Protein AF-A0A6A4RT02-F1 (afdb_monomer_lite)

InterPro domains:
  IPR010736 Sperm-tail PG-rich repeat [PF07004] (6-36)
  IPR010736 Sperm-tail PG-rich repeat [PF07004] (47-74)
  IPR010736 Sperm-tail PG-rich repeat [PF07004] (84-111)
  IPR051291 Ciliary Microtubule Associated [PTHR21580] (6-108)

Organism: Scophthalmus maximus (NCBI:txid52904)

Secondary structure (DSSP, 8-state):
---PPPTT---PPP--SS--SSS--------PPPPSTT-TT--GGGSPPGGGSPPPPGGGTSPPPP-------SS----------TTS--GGG--SSSPPPPP--------TT------PPP-

pLDDT: mean 73.32, std 8.41, range [41.34, 88.06]

Sequence (123 aa):
MARSAGPASYSLPPILGSRSSFASTAPAYSLSGRSKTGSFHEDLRKTPGPAAYKLVDPSIYGKKTPQYSMTGRNFVPGETTQKPGPGSHYPEQVITTRAKAPSFTFGIRHSEYIAPLIVDAPE

Radius of gyration: 51.68 Å; chains: 1; bounding box: 90×44×126 Å

Foldseek 3Di:
DDDDDPPPDDDDDDQPDDDDPPDDHDDDDDDDDDDLPPDPPNPCVPDQPPVNDDDDDPVVVDPDDDDDDPPPPPDDPPCPDPDDDPPRDDPQPDCPPDPHDDDDDPPDDDPPPDDPPPDDDDD

Structure (mmCIF, N/CA/C/O backbone):
data_AF-A0A6A4RT02-F1
#
_entry.id   AF-A0A6A4RT02-F1
#
loop_
_atom_site.group_PDB
_atom_site.id
_atom_site.type_symbol
_atom_site.label_atom_id
_atom_site.label_alt_id
_atom_site.label_comp_id
_atom_site.label_asym_id
_atom_site.label_entity_id
_atom_site.label_seq_id
_atom_site.pdbx_PDB_ins_code
_atom_site.Cartn_x
_atom_site.Cartn_y
_atom_site.Cartn_z
_atom_site.occupancy
_atom_site.B_iso_or_equiv
_atom_site.auth_seq_id
_atom_site.auth_comp_id
_atom_site.auth_asym_id
_atom_site.auth_atom_id
_atom_site.pdbx_PDB_model_num
ATOM 1 N N . MET A 1 1 ? 55.066 -33.550 -35.694 1.00 41.34 1 MET A N 1
ATOM 2 C CA . MET A 1 1 ? 55.914 -33.621 -36.905 1.00 41.34 1 MET A CA 1
ATOM 3 C C . MET A 1 1 ? 56.112 -32.212 -37.439 1.00 41.34 1 MET A C 1
ATOM 5 O O . MET A 1 1 ? 55.196 -31.662 -38.034 1.00 41.34 1 MET A O 1
ATOM 9 N N . ALA A 1 2 ? 57.262 -31.603 -37.154 1.00 48.00 2 ALA A N 1
ATOM 10 C CA . ALA A 1 2 ? 57.636 -30.311 -37.719 1.00 48.00 2 ALA A CA 1
ATOM 11 C C . ALA A 1 2 ? 58.188 -30.551 -39.129 1.00 48.00 2 ALA A C 1
ATOM 13 O O . ALA A 1 2 ? 59.191 -31.242 -39.289 1.00 48.00 2 ALA A O 1
ATOM 14 N N . ARG A 1 3 ? 57.509 -30.036 -40.157 1.00 51.50 3 ARG A N 1
ATOM 15 C CA . ARG A 1 3 ? 58.070 -29.968 -41.509 1.00 51.50 3 ARG A CA 1
ATOM 16 C C . ARG A 1 3 ? 59.109 -28.849 -41.500 1.00 51.50 3 ARG A C 1
ATOM 18 O O . ARG A 1 3 ? 58.736 -27.681 -41.511 1.00 51.50 3 ARG A O 1
ATOM 25 N N . SER A 1 4 ? 60.390 -29.194 -41.416 1.00 55.78 4 SER A N 1
ATOM 26 C CA . SER A 1 4 ? 61.461 -28.235 -41.677 1.00 55.78 4 SER A CA 1
ATOM 27 C C . SER A 1 4 ? 61.408 -27.855 -43.157 1.00 55.78 4 SER A C 1
ATOM 29 O O . SER A 1 4 ? 61.406 -28.715 -44.037 1.00 55.78 4 SER A O 1
ATOM 31 N N . ALA A 1 5 ? 61.293 -26.559 -43.436 1.00 62.44 5 ALA A N 1
ATOM 32 C CA . ALA A 1 5 ? 61.399 -26.044 -44.792 1.00 62.44 5 ALA A CA 1
ATOM 33 C C . ALA A 1 5 ? 62.807 -26.369 -45.330 1.00 62.44 5 ALA A C 1
ATOM 35 O O . ALA A 1 5 ? 63.790 -26.230 -44.603 1.00 62.44 5 ALA A O 1
ATOM 36 N N . GLY A 1 6 ? 62.911 -26.863 -46.568 1.00 67.50 6 GLY A N 1
ATOM 37 C CA . GLY A 1 6 ? 64.206 -27.191 -47.178 1.00 67.50 6 GLY A CA 1
ATOM 38 C C . GLY A 1 6 ? 65.127 -25.962 -47.289 1.00 67.50 6 GLY A C 1
ATOM 39 O O . GLY A 1 6 ? 64.638 -24.835 -47.204 1.00 67.50 6 GLY A O 1
ATOM 40 N N . PRO A 1 7 ? 66.439 -26.145 -47.539 1.00 67.62 7 PRO A N 1
ATOM 41 C CA . PRO A 1 7 ? 67.476 -25.097 -47.465 1.00 67.62 7 PRO A CA 1
ATOM 42 C C . PRO A 1 7 ? 67.298 -23.895 -48.419 1.00 67.62 7 PRO A C 1
ATOM 44 O O . PRO A 1 7 ? 68.087 -22.956 -48.380 1.00 67.62 7 PRO A O 1
ATOM 47 N N . ALA A 1 8 ? 66.256 -23.898 -49.252 1.00 62.53 8 ALA A N 1
ATOM 48 C CA . ALA A 1 8 ? 65.914 -22.835 -50.194 1.00 62.53 8 ALA A CA 1
ATOM 49 C C . ALA A 1 8 ? 64.504 -22.245 -49.982 1.00 62.53 8 ALA A C 1
ATOM 51 O O . ALA A 1 8 ? 64.016 -21.505 -50.831 1.00 62.53 8 ALA A O 1
ATOM 52 N N . SER A 1 9 ? 63.819 -22.571 -48.882 1.00 61.97 9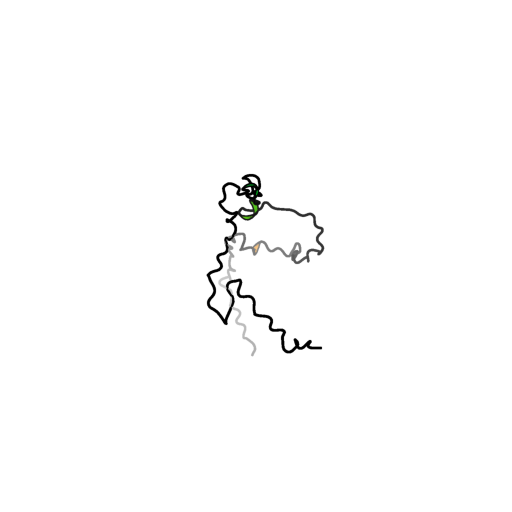 SER A N 1
ATOM 53 C CA . SER A 1 9 ? 62.421 -22.183 -48.670 1.00 61.97 9 SER A CA 1
ATOM 54 C C . SER A 1 9 ? 62.288 -21.205 -47.502 1.00 61.97 9 SER A C 1
ATOM 56 O O . SER A 1 9 ? 61.938 -21.585 -46.386 1.00 61.97 9 SER A O 1
ATOM 58 N N . TYR A 1 10 ? 62.546 -19.927 -47.779 1.00 66.81 10 TYR A N 1
ATOM 59 C CA . TYR A 1 10 ? 62.334 -18.828 -46.838 1.00 66.81 10 TYR A CA 1
ATOM 60 C C . TYR A 1 10 ? 60.959 -18.200 -47.086 1.00 66.81 10 TYR A C 1
ATOM 62 O O . TYR A 1 10 ? 60.733 -17.573 -48.117 1.00 66.81 10 TYR A O 1
ATOM 70 N N . SER A 1 11 ? 60.029 -18.363 -46.144 1.00 68.00 11 SER A N 1
ATOM 71 C CA . SER A 1 11 ? 58.770 -17.614 -46.162 1.00 68.00 11 SER A CA 1
ATOM 72 C C . SER A 1 11 ? 58.999 -16.281 -45.465 1.00 68.00 11 SER A C 1
ATOM 74 O O . SER A 1 11 ? 59.197 -16.245 -44.251 1.00 68.00 11 SER A O 1
ATOM 76 N N . LEU A 1 12 ? 58.976 -15.185 -46.221 1.00 70.56 12 LEU A N 1
ATOM 77 C CA . LEU A 1 12 ? 59.037 -13.855 -45.626 1.00 70.56 12 LEU A CA 1
ATOM 78 C C . LEU A 1 12 ? 57.742 -13.582 -44.842 1.00 70.56 12 LEU A C 1
ATOM 80 O O . LEU A 1 12 ? 56.659 -13.957 -45.304 1.00 70.56 12 LEU A O 1
ATOM 84 N N . PRO A 1 13 ? 57.823 -12.950 -43.658 1.00 68.88 13 PRO A N 1
ATOM 85 C CA . PRO A 1 13 ? 56.632 -12.544 -42.931 1.00 68.88 13 PRO A CA 1
ATOM 86 C C . PRO A 1 13 ? 55.855 -11.501 -43.755 1.00 68.88 13 PRO A C 1
ATOM 88 O O . PRO A 1 13 ? 56.469 -10.625 -44.371 1.00 68.88 13 PRO A O 1
ATOM 91 N N . PRO A 1 14 ? 54.513 -11.570 -43.793 1.00 67.88 14 PRO A N 1
ATOM 92 C CA . PRO A 1 14 ? 53.708 -10.614 -44.542 1.00 67.88 14 PRO A CA 1
ATOM 93 C C . PRO A 1 14 ? 53.893 -9.202 -43.972 1.00 67.88 14 PRO A C 1
ATOM 95 O O . PRO A 1 14 ? 53.671 -8.965 -42.788 1.00 67.88 14 PRO A O 1
ATOM 98 N N . ILE A 1 15 ? 54.273 -8.252 -44.829 1.00 68.88 15 ILE A N 1
ATOM 99 C CA . ILE A 1 15 ? 54.446 -6.833 -44.466 1.00 68.88 15 ILE A CA 1
ATOM 100 C C . ILE A 1 15 ? 53.152 -6.013 -44.591 1.00 68.88 15 ILE A C 1
ATOM 102 O O . ILE A 1 15 ? 53.149 -4.810 -44.346 1.00 68.88 15 ILE A O 1
ATOM 106 N N . LEU A 1 16 ? 52.046 -6.648 -44.989 1.00 68.69 16 LEU A N 1
ATOM 107 C CA . LEU A 1 16 ? 50.770 -5.978 -45.209 1.00 68.69 16 LEU A CA 1
ATOM 108 C C . LEU A 1 16 ? 49.972 -5.900 -43.898 1.00 68.69 16 LEU A C 1
ATOM 110 O O . LEU A 1 16 ? 49.541 -6.919 -43.363 1.00 68.69 16 LEU A O 1
ATOM 114 N N . GLY A 1 17 ? 49.757 -4.683 -43.398 1.00 66.75 17 GLY A N 1
ATOM 115 C CA . GLY A 1 17 ? 48.977 -4.409 -42.188 1.00 66.75 17 GLY A CA 1
ATOM 116 C C . GLY A 1 17 ? 49.772 -3.681 -41.101 1.00 66.75 17 GLY A C 1
ATOM 117 O O . GLY A 1 17 ? 50.971 -3.440 -41.223 1.00 66.75 17 GLY A O 1
ATOM 118 N N . SER A 1 18 ? 49.092 -3.319 -40.013 1.00 65.94 18 SER A N 1
ATOM 119 C CA . SER A 1 18 ? 49.612 -2.439 -38.954 1.00 65.94 18 SER A CA 1
ATOM 120 C C . SER A 1 18 ? 50.515 -3.119 -37.914 1.00 65.94 18 SER A C 1
ATOM 122 O O . SER A 1 18 ? 50.788 -2.529 -36.871 1.00 65.94 18 SER A O 1
ATOM 124 N N . ARG A 1 19 ? 50.952 -4.367 -38.136 1.00 62.56 19 ARG A N 1
ATOM 125 C CA . ARG A 1 19 ? 51.612 -5.187 -37.099 1.00 62.56 19 ARG A CA 1
ATOM 126 C C . ARG A 1 19 ? 52.839 -5.960 -37.597 1.00 62.56 19 ARG A C 1
ATOM 128 O O . ARG A 1 19 ? 52.916 -7.169 -37.410 1.00 62.56 19 ARG A O 1
ATOM 135 N N . SER A 1 20 ? 53.808 -5.265 -38.193 1.00 65.25 20 SER A N 1
ATOM 136 C CA . SER A 1 20 ? 55.150 -5.821 -38.429 1.00 65.25 20 SER A CA 1
ATOM 137 C C . SER A 1 20 ? 56.140 -5.254 -37.411 1.00 65.25 20 SER A C 1
ATOM 139 O O . SER A 1 20 ? 56.279 -4.041 -37.297 1.00 65.25 20 SER A O 1
ATOM 141 N N . SER A 1 21 ? 56.819 -6.122 -36.658 1.00 64.62 21 SER A N 1
ATOM 142 C CA . SER A 1 21 ? 57.845 -5.743 -35.671 1.00 64.62 21 SER A CA 1
ATOM 143 C C . SER A 1 21 ? 59.243 -5.576 -36.273 1.00 64.62 21 SER A C 1
ATOM 145 O O . SER A 1 21 ? 60.146 -5.104 -35.590 1.00 64.62 21 SER A O 1
ATOM 147 N N . PHE A 1 22 ? 59.437 -5.990 -37.530 1.00 67.62 22 PHE A N 1
ATOM 148 C CA . PHE A 1 22 ? 60.755 -6.092 -38.170 1.00 67.62 22 PHE A CA 1
ATOM 149 C C . PHE A 1 22 ? 60.981 -5.061 -39.287 1.00 67.62 22 PHE A C 1
ATOM 151 O O . PHE A 1 22 ? 62.088 -4.962 -39.806 1.00 67.62 22 PHE A O 1
ATOM 158 N N . ALA A 1 23 ? 59.953 -4.294 -39.666 1.00 67.50 23 ALA A N 1
ATOM 159 C CA . ALA A 1 23 ? 60.039 -3.251 -40.685 1.00 67.50 23 ALA A CA 1
ATOM 160 C C . ALA A 1 23 ? 59.016 -2.138 -40.417 1.00 67.50 23 ALA A C 1
ATOM 162 O O . ALA A 1 23 ? 57.919 -2.406 -39.927 1.00 67.50 23 ALA A O 1
ATOM 163 N N . SER A 1 24 ? 59.366 -0.897 -40.772 1.00 69.75 24 SER A N 1
ATOM 164 C CA . SER A 1 24 ? 58.434 0.234 -40.722 1.00 69.75 24 SER A CA 1
ATOM 165 C C . SER A 1 24 ? 57.300 0.017 -41.730 1.00 69.75 24 SER A C 1
ATOM 167 O O . SER A 1 24 ? 57.563 -0.250 -42.902 1.00 69.75 24 SER A O 1
ATOM 169 N N . THR A 1 25 ? 56.048 0.105 -41.275 1.00 68.50 25 THR A N 1
ATOM 170 C CA . THR A 1 25 ? 54.849 -0.080 -42.109 1.00 68.50 25 THR A CA 1
ATOM 171 C C . THR A 1 25 ? 54.038 1.209 -42.190 1.00 68.50 25 THR A C 1
ATOM 173 O O . THR A 1 25 ? 54.051 2.027 -41.268 1.00 68.50 25 THR A O 1
ATOM 176 N N . ALA A 1 26 ? 53.320 1.393 -43.297 1.00 74.81 26 ALA A N 1
ATOM 177 C CA . ALA A 1 26 ? 52.402 2.512 -43.466 1.00 74.81 26 ALA A CA 1
ATOM 178 C C . ALA A 1 26 ? 51.173 2.362 -42.540 1.00 74.81 26 ALA A C 1
ATOM 180 O O . ALA A 1 26 ? 50.760 1.239 -42.230 1.00 74.81 26 ALA A O 1
ATOM 181 N N . PRO A 1 27 ? 50.555 3.469 -42.093 1.00 75.50 27 PRO A N 1
ATOM 182 C CA . PRO A 1 27 ? 49.361 3.410 -41.257 1.00 75.50 27 PRO A CA 1
ATOM 183 C C . PRO A 1 27 ? 48.199 2.720 -41.988 1.00 75.50 27 PRO A C 1
ATOM 185 O O . PRO A 1 27 ? 47.847 3.078 -43.110 1.00 75.50 27 PRO A O 1
ATOM 188 N N . ALA A 1 28 ? 47.577 1.739 -41.329 1.00 78.19 28 ALA A N 1
ATOM 189 C CA . ALA A 1 28 ? 46.389 1.055 -41.832 1.00 78.19 28 ALA A CA 1
ATOM 190 C C . ALA A 1 28 ? 45.132 1.683 -41.215 1.00 78.19 28 ALA A C 1
ATOM 192 O O . ALA A 1 28 ? 44.767 1.384 -40.075 1.00 78.19 28 ALA A O 1
ATOM 193 N N . TYR A 1 29 ? 44.483 2.575 -41.959 1.00 79.38 29 TYR A N 1
ATOM 194 C CA . TYR A 1 29 ? 43.253 3.229 -41.519 1.00 79.38 29 TYR A CA 1
ATOM 195 C C . TYR A 1 29 ? 42.043 2.323 -41.755 1.00 79.38 29 TYR A C 1
ATOM 197 O O . TYR A 1 29 ? 41.894 1.731 -42.822 1.00 79.38 29 TYR A O 1
ATOM 205 N N . SER A 1 30 ? 41.160 2.235 -40.760 1.00 78.69 30 SER A N 1
ATOM 206 C CA . SER A 1 30 ? 39.857 1.583 -40.900 1.00 78.69 30 SER A CA 1
ATOM 207 C C . SER A 1 30 ? 38.752 2.630 -40.816 1.00 78.69 30 SER A C 1
ATOM 209 O O . SER A 1 30 ? 38.832 3.561 -40.015 1.00 78.69 30 SER A O 1
ATOM 211 N N . LEU A 1 31 ? 37.726 2.482 -41.652 1.00 80.94 31 LEU A N 1
ATOM 212 C CA . LEU A 1 31 ? 36.494 3.254 -41.546 1.00 80.94 31 LEU A CA 1
ATOM 213 C C . LEU A 1 31 ? 35.481 2.393 -40.793 1.00 80.94 31 LEU A C 1
ATOM 215 O O . LEU A 1 31 ? 35.006 1.384 -41.314 1.00 80.94 31 LEU A O 1
ATOM 219 N N . SER A 1 32 ? 35.174 2.760 -39.552 1.00 76.44 32 SER A N 1
ATOM 220 C CA . SER A 1 32 ? 34.056 2.167 -38.821 1.00 76.44 32 SER A CA 1
ATOM 221 C C . SER A 1 32 ? 32.729 2.700 -39.375 1.00 76.44 32 SER A C 1
ATOM 223 O O . SER A 1 32 ? 32.628 3.842 -39.826 1.00 76.44 32 SER A O 1
ATOM 225 N N . GLY A 1 33 ? 31.695 1.853 -39.387 1.00 77.00 33 GLY A N 1
ATOM 226 C CA . GLY A 1 33 ? 30.359 2.253 -39.836 1.00 77.00 33 GLY A CA 1
ATOM 227 C C . GLY A 1 33 ? 29.772 3.371 -38.966 1.00 77.00 33 GLY A C 1
ATOM 228 O O . GLY A 1 33 ? 30.051 3.451 -37.770 1.00 77.00 33 GLY A O 1
ATOM 229 N N . ARG A 1 34 ? 28.937 4.235 -39.560 1.00 72.88 34 ARG A N 1
ATOM 230 C CA . ARG A 1 34 ? 28.250 5.312 -38.826 1.00 72.88 34 ARG A CA 1
ATOM 231 C C . ARG A 1 34 ? 27.308 4.734 -37.761 1.00 72.88 34 ARG A C 1
ATOM 233 O O . ARG A 1 34 ? 26.621 3.743 -38.010 1.00 72.88 34 ARG A O 1
ATOM 240 N N . SER A 1 35 ? 27.260 5.394 -36.601 1.00 70.19 35 SER A N 1
ATOM 241 C CA . SER A 1 35 ? 26.281 5.135 -35.537 1.00 70.19 35 SER A CA 1
ATOM 242 C C . SER A 1 35 ? 24.860 5.090 -36.108 1.00 70.19 35 SER A C 1
ATOM 244 O O . SER A 1 35 ? 24.470 5.971 -36.874 1.00 70.19 35 SER A O 1
ATOM 246 N N . LYS A 1 36 ? 24.083 4.069 -35.728 1.00 68.19 36 LYS A N 1
ATOM 247 C CA . LYS A 1 36 ? 22.648 4.004 -36.052 1.00 68.19 36 LYS A CA 1
ATOM 248 C C . LYS A 1 36 ? 21.822 4.949 -35.176 1.00 68.19 36 LYS A C 1
ATOM 250 O O . LYS A 1 36 ? 20.776 5.403 -35.620 1.00 68.19 36 LYS A O 1
ATOM 255 N N . THR A 1 37 ? 22.309 5.247 -33.975 1.00 69.94 37 THR A N 1
ATOM 256 C CA . THR A 1 37 ? 21.685 6.173 -33.029 1.00 69.94 37 THR A CA 1
ATOM 257 C C . THR A 1 37 ? 21.950 7.612 -33.484 1.00 69.94 37 THR A C 1
ATOM 259 O O . THR A 1 37 ? 23.116 7.992 -33.635 1.00 69.94 37 THR A O 1
ATOM 262 N N . GLY A 1 38 ? 20.900 8.391 -33.744 1.00 68.69 38 GLY A N 1
ATOM 263 C CA . GLY A 1 38 ? 20.937 9.765 -34.264 1.00 68.69 38 GLY A CA 1
ATOM 264 C C . GLY A 1 38 ? 21.029 9.908 -35.793 1.00 68.69 38 GLY A C 1
ATOM 265 O O . GLY A 1 38 ? 21.322 10.996 -36.285 1.00 68.69 38 GLY A O 1
ATOM 266 N N . SER A 1 39 ? 20.849 8.831 -36.563 1.00 70.38 39 SER A N 1
ATOM 267 C CA . SER A 1 39 ? 20.931 8.847 -38.036 1.00 70.38 39 SER A CA 1
ATOM 268 C C . SER A 1 39 ? 19.597 9.243 -38.686 1.00 70.38 39 SER A C 1
ATOM 270 O O . SER A 1 39 ? 18.536 8.973 -38.143 1.00 70.38 39 SER A O 1
ATOM 272 N N . PHE A 1 40 ? 19.614 9.800 -39.904 1.00 64.38 40 PHE A N 1
ATOM 273 C CA . PHE A 1 40 ? 18.383 10.094 -40.663 1.00 64.38 40 PHE A CA 1
ATOM 274 C C . PHE A 1 40 ? 17.531 8.838 -40.941 1.00 64.38 40 PHE A C 1
ATOM 276 O O . PHE A 1 40 ? 16.310 8.910 -41.028 1.00 64.38 40 PHE A O 1
ATOM 283 N N . HIS A 1 41 ? 18.178 7.673 -41.044 1.00 66.62 41 HIS A N 1
ATOM 284 C CA . HIS A 1 41 ? 17.519 6.368 -41.180 1.00 66.62 41 HIS A CA 1
ATOM 285 C C . HIS A 1 41 ? 17.331 5.652 -39.833 1.00 66.62 41 HIS A C 1
ATOM 287 O O . HIS A 1 41 ? 17.141 4.434 -39.807 1.00 66.62 41 HIS A O 1
ATOM 293 N N . GLU A 1 42 ? 17.456 6.366 -38.713 1.00 73.06 42 GLU A N 1
ATOM 294 C CA . GLU A 1 42 ? 17.227 5.791 -37.395 1.00 73.06 42 GLU A CA 1
ATOM 295 C C . GLU A 1 42 ? 15.778 5.328 -37.266 1.00 73.06 42 GLU A C 1
ATOM 297 O O . GLU A 1 42 ? 14.821 6.067 -37.500 1.00 73.06 42 GLU A O 1
ATOM 302 N N . ASP A 1 43 ? 15.626 4.062 -36.887 1.00 68.75 43 ASP A N 1
ATOM 303 C CA . ASP A 1 43 ? 14.324 3.448 -36.735 1.00 68.75 43 ASP A CA 1
ATOM 304 C C . ASP A 1 43 ? 13.687 3.834 -35.391 1.00 68.75 43 ASP A C 1
ATOM 306 O O . ASP A 1 43 ? 13.722 3.075 -34.418 1.00 68.75 43 ASP A O 1
ATOM 310 N N . LEU A 1 44 ? 13.091 5.030 -35.332 1.00 68.06 44 LEU A N 1
ATOM 311 C CA . LEU A 1 44 ? 12.418 5.566 -34.137 1.00 68.06 44 LEU A CA 1
ATOM 312 C C . LEU A 1 44 ? 11.184 4.751 -33.707 1.00 68.06 44 LEU A C 1
ATOM 314 O O . LEU A 1 44 ? 10.636 4.985 -32.628 1.00 68.06 44 LEU A O 1
ATOM 318 N N . ARG A 1 45 ? 10.787 3.739 -34.494 1.00 64.50 45 ARG A N 1
ATOM 319 C CA . ARG A 1 45 ? 9.744 2.748 -34.163 1.00 64.50 45 ARG A CA 1
ATOM 320 C C . ARG A 1 45 ? 9.998 2.020 -32.844 1.00 64.50 45 ARG A C 1
ATOM 322 O O . ARG A 1 45 ? 9.076 1.433 -32.288 1.00 64.50 45 ARG A O 1
ATOM 329 N N . LYS A 1 46 ? 11.244 2.014 -32.359 1.00 64.38 46 LYS A N 1
ATOM 330 C CA . LYS A 1 46 ? 11.614 1.391 -31.080 1.00 64.38 46 LYS A CA 1
ATOM 331 C C . LYS A 1 46 ? 11.298 2.250 -29.857 1.00 64.38 46 LYS A C 1
ATOM 333 O O . LYS A 1 46 ? 11.501 1.783 -28.739 1.00 64.38 46 LYS A O 1
ATOM 338 N N . THR A 1 47 ? 10.800 3.470 -30.047 1.00 68.19 47 THR A N 1
ATOM 339 C CA . THR A 1 47 ? 10.265 4.264 -28.942 1.00 68.19 47 THR A CA 1
ATOM 340 C C . THR A 1 47 ? 8.812 3.849 -28.691 1.00 68.19 47 THR A C 1
ATOM 342 O O . THR A 1 47 ? 7.995 3.890 -29.613 1.00 68.19 47 THR A O 1
ATOM 345 N N . PRO A 1 48 ? 8.465 3.381 -27.477 1.00 74.81 48 PRO A N 1
ATOM 346 C CA . PRO A 1 48 ? 7.078 3.096 -27.146 1.00 74.81 48 PRO A CA 1
ATOM 347 C C . PRO A 1 48 ? 6.273 4.391 -27.313 1.00 74.81 48 PRO A C 1
ATOM 349 O O . PRO A 1 48 ? 6.596 5.410 -26.703 1.00 74.81 48 PRO A O 1
ATOM 352 N N . GLY A 1 49 ? 5.249 4.362 -28.170 1.00 77.75 49 GLY A N 1
ATOM 353 C CA . GLY A 1 49 ? 4.360 5.507 -28.369 1.00 77.75 49 GLY A CA 1
ATOM 354 C C . GLY A 1 49 ? 3.662 5.924 -27.065 1.00 77.75 49 GLY A C 1
ATOM 355 O O . GLY A 1 49 ? 3.674 5.175 -26.088 1.00 77.75 49 GLY A O 1
ATOM 356 N N . PRO A 1 50 ? 2.990 7.085 -27.021 1.00 72.31 50 PRO A N 1
ATOM 357 C CA . PRO A 1 50 ? 2.367 7.594 -25.793 1.00 72.31 50 PRO A CA 1
ATOM 358 C C . PRO A 1 50 ? 1.353 6.619 -25.163 1.00 72.31 50 PRO A C 1
ATOM 360 O O . PRO A 1 50 ? 1.195 6.600 -23.948 1.00 72.31 50 PRO A O 1
ATOM 363 N N . ALA A 1 51 ? 0.722 5.755 -25.965 1.00 75.56 51 ALA A N 1
ATOM 364 C CA . ALA A 1 51 ? -0.208 4.721 -25.500 1.00 75.56 51 ALA A CA 1
ATOM 365 C C . ALA A 1 51 ? 0.459 3.390 -25.082 1.00 75.56 51 ALA A C 1
ATOM 367 O O . ALA A 1 51 ? -0.230 2.473 -24.644 1.00 75.56 51 ALA A O 1
ATOM 368 N N . ALA A 1 52 ? 1.778 3.243 -25.238 1.00 79.31 52 ALA A N 1
ATOM 369 C CA . ALA A 1 52 ? 2.502 2.015 -24.902 1.00 79.31 52 ALA A CA 1
ATOM 370 C C . ALA A 1 52 ? 2.945 1.953 -23.426 1.00 79.31 52 ALA A C 1
ATOM 372 O O . ALA A 1 52 ? 3.382 0.901 -22.955 1.00 79.31 52 ALA A O 1
ATOM 373 N N . TYR A 1 53 ? 2.808 3.052 -22.680 1.00 81.94 53 TYR A N 1
ATOM 374 C CA . TYR A 1 53 ? 3.037 3.065 -21.239 1.00 81.94 53 TYR A CA 1
ATOM 375 C C . TYR A 1 53 ? 1.836 2.456 -20.513 1.00 81.94 53 TYR A C 1
ATOM 377 O O . TYR A 1 53 ? 0.691 2.855 -20.721 1.00 81.94 53 TYR A O 1
ATOM 385 N N . LYS A 1 54 ? 2.093 1.480 -19.638 1.00 81.75 54 LYS A N 1
ATOM 386 C CA . LYS A 1 54 ? 1.052 0.908 -18.780 1.00 81.75 54 LYS A CA 1
ATOM 387 C C . LYS A 1 54 ? 0.709 1.901 -17.677 1.00 81.75 54 LYS A C 1
ATOM 389 O O . LYS A 1 54 ? 1.604 2.455 -17.043 1.00 81.75 54 LYS A O 1
ATOM 394 N N . LEU A 1 55 ? -0.584 2.084 -17.432 1.00 80.94 55 LEU A N 1
ATOM 395 C CA . LEU A 1 55 ? -1.054 2.841 -16.280 1.00 80.94 55 LEU A CA 1
ATOM 396 C C . LEU A 1 55 ? -0.625 2.127 -14.993 1.00 80.94 55 LEU A C 1
ATOM 398 O O . LEU A 1 55 ? -0.760 0.909 -14.869 1.00 80.94 55 LEU A O 1
ATOM 402 N N . VAL A 1 56 ? -0.089 2.900 -14.053 1.00 85.81 56 VAL A N 1
ATOM 403 C CA . VAL A 1 56 ? 0.259 2.421 -12.715 1.00 85.81 56 VAL A CA 1
ATOM 404 C C . VAL A 1 56 ? -1.011 2.395 -11.873 1.00 85.81 56 VAL A C 1
ATOM 406 O O . VAL A 1 56 ? -1.806 3.332 -11.928 1.00 85.81 56 VAL A O 1
ATOM 409 N N . ASP A 1 57 ? -1.211 1.328 -11.099 1.00 86.38 57 ASP A N 1
ATOM 410 C CA . ASP A 1 57 ? -2.358 1.234 -10.199 1.00 86.38 57 ASP A CA 1
ATOM 411 C C . ASP A 1 57 ? -2.303 2.380 -9.162 1.00 86.38 57 ASP A C 1
ATOM 413 O O . ASP A 1 57 ? -1.325 2.471 -8.410 1.00 86.38 57 ASP A O 1
ATOM 417 N N . PRO A 1 58 ? -3.328 3.253 -9.079 1.00 86.44 58 PRO A N 1
ATOM 418 C CA . PRO A 1 58 ? -3.374 4.347 -8.106 1.00 86.44 58 PRO A CA 1
ATOM 419 C C . PRO A 1 58 ? -3.299 3.864 -6.650 1.00 86.44 58 PRO A C 1
ATOM 421 O O . PRO A 1 58 ? -2.926 4.636 -5.767 1.00 86.44 58 PRO A O 1
ATOM 424 N N . SER A 1 59 ? -3.582 2.5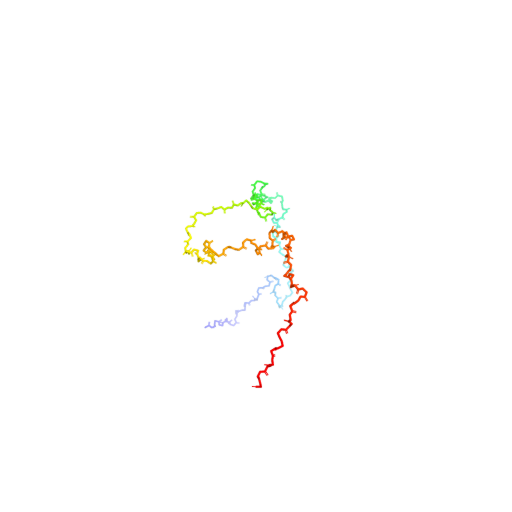85 -6.388 1.00 85.06 59 SER A N 1
ATOM 425 C CA . SER A 1 59 ? -3.415 1.956 -5.076 1.00 85.06 59 SER A CA 1
ATOM 426 C C . SER A 1 59 ? -1.950 1.914 -4.597 1.00 85.06 59 SER A C 1
ATOM 428 O O . SER A 1 59 ? -1.703 1.709 -3.410 1.00 85.06 59 SER A O 1
ATOM 430 N N . ILE A 1 60 ? -0.968 2.120 -5.486 1.00 85.94 60 ILE A N 1
ATOM 431 C CA . ILE A 1 60 ? 0.467 2.137 -5.148 1.00 85.94 60 ILE A CA 1
ATOM 432 C C . ILE A 1 60 ? 0.852 3.393 -4.358 1.00 85.94 60 ILE A C 1
ATOM 434 O O . ILE A 1 60 ? 1.665 3.307 -3.442 1.00 85.94 60 ILE A O 1
ATOM 438 N N . TYR A 1 61 ? 0.261 4.542 -4.689 1.00 88.06 61 TYR A N 1
ATOM 439 C CA . TYR A 1 61 ? 0.570 5.828 -4.048 1.00 88.06 61 TYR A CA 1
ATOM 440 C C . TYR A 1 61 ? -0.587 6.353 -3.187 1.00 88.06 61 TYR A C 1
ATOM 442 O O . TYR A 1 61 ? -0.393 7.237 -2.356 1.00 88.06 61 TYR A O 1
ATOM 450 N N . GLY A 1 62 ? -1.797 5.829 -3.396 1.00 88.00 62 GLY A N 1
ATOM 451 C CA . GLY A 1 62 ? -3.008 6.195 -2.675 1.00 88.00 62 GLY A CA 1
ATOM 452 C C . GLY A 1 62 ? -3.460 5.137 -1.672 1.00 88.00 62 GLY A C 1
ATOM 453 O O . GLY A 1 62 ? -2.943 4.023 -1.593 1.00 88.00 62 GLY A O 1
ATOM 454 N N . LYS A 1 63 ? -4.490 5.482 -0.897 1.00 87.25 63 LYS A N 1
ATOM 455 C CA . LYS A 1 63 ? -5.111 4.547 0.042 1.00 87.25 63 LYS A CA 1
ATOM 456 C C . LYS A 1 63 ? -5.886 3.476 -0.731 1.00 87.25 63 LYS A C 1
ATOM 458 O O . LYS A 1 63 ? -6.854 3.792 -1.420 1.00 87.25 63 LYS A O 1
ATOM 463 N N . LYS A 1 64 ? -5.476 2.212 -0.594 1.00 85.62 64 LYS A N 1
ATOM 464 C CA . LYS A 1 64 ? -6.182 1.072 -1.197 1.00 85.62 64 LYS A CA 1
ATOM 465 C C . LYS A 1 64 ? -7.578 0.922 -0.586 1.00 85.62 64 LYS A C 1
ATOM 467 O O . LYS A 1 64 ? -7.750 1.083 0.624 1.00 85.62 64 LYS A O 1
ATOM 472 N N . THR A 1 65 ? -8.566 0.596 -1.413 1.00 85.62 65 THR A N 1
ATOM 473 C CA . THR A 1 65 ? -9.894 0.193 -0.939 1.00 85.62 65 THR A CA 1
ATOM 474 C C . THR A 1 65 ? -9.807 -1.160 -0.222 1.00 85.62 65 THR A C 1
ATOM 476 O O . THR A 1 65 ? -8.884 -1.937 -0.488 1.00 85.62 65 THR A O 1
ATOM 479 N N . PRO A 1 66 ? -10.727 -1.464 0.710 1.00 85.62 66 PRO A N 1
ATOM 480 C CA . PRO A 1 66 ? -10.751 -2.774 1.347 1.00 85.62 66 PRO A CA 1
ATOM 481 C C . PRO A 1 66 ? -10.975 -3.865 0.290 1.00 85.62 66 PRO A C 1
ATOM 483 O O . PRO A 1 66 ? -11.955 -3.829 -0.452 1.00 85.62 66 PRO A O 1
ATOM 486 N N . GLN A 1 67 ? -10.052 -4.827 0.218 1.00 82.88 67 GLN A N 1
ATOM 487 C CA . GLN A 1 67 ? -10.156 -6.003 -0.644 1.00 82.88 67 GLN A CA 1
ATOM 488 C C . GLN A 1 67 ? -10.499 -7.213 0.218 1.00 82.88 67 GLN A C 1
ATOM 490 O O . GLN A 1 67 ? -9.775 -7.549 1.155 1.00 82.88 67 GLN A O 1
ATOM 495 N N . TYR A 1 68 ? -11.612 -7.863 -0.100 1.00 79.94 68 TYR A N 1
ATOM 496 C CA . TYR A 1 68 ? -12.060 -9.068 0.582 1.00 79.94 68 TYR A CA 1
ATOM 497 C C . TYR A 1 68 ? -11.710 -10.276 -0.282 1.00 79.94 68 TYR A C 1
ATOM 499 O O . TYR A 1 68 ? -11.985 -10.289 -1.479 1.00 79.94 68 TYR A O 1
ATOM 507 N N . SER A 1 69 ? -11.100 -11.291 0.321 1.00 76.50 69 SER A N 1
ATOM 508 C CA . SER A 1 69 ? -10.906 -12.594 -0.312 1.00 76.50 69 SER A CA 1
ATOM 509 C C . SER A 1 69 ? -11.709 -13.635 0.457 1.00 76.50 69 SER A C 1
ATOM 511 O O . SER A 1 69 ? -11.749 -13.618 1.686 1.00 76.50 69 SER A O 1
ATOM 513 N N . MET A 1 70 ? -12.365 -14.530 -0.279 1.00 78.19 70 MET A N 1
ATOM 514 C CA . 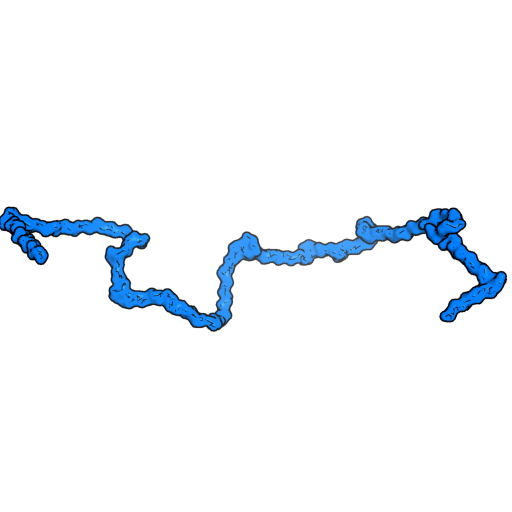MET A 1 70 ? -13.108 -15.667 0.273 1.00 78.19 70 MET A CA 1
ATOM 515 C C . MET A 1 70 ? -12.218 -16.913 0.364 1.00 78.19 70 MET A C 1
ATOM 517 O O . MET A 1 70 ? -12.686 -18.035 0.189 1.00 78.19 70 MET A O 1
ATOM 521 N N . THR A 1 71 ? -10.913 -16.745 0.579 1.00 73.56 71 THR A N 1
ATOM 522 C CA . THR A 1 71 ? -10.029 -17.877 0.857 1.00 73.56 71 THR A CA 1
ATOM 523 C C . THR A 1 71 ? -10.449 -18.475 2.194 1.00 73.56 71 THR A C 1
ATOM 525 O O . THR A 1 71 ? -10.437 -17.795 3.223 1.00 73.56 71 THR A O 1
ATOM 528 N N . GLY A 1 72 ? -10.858 -19.747 2.177 1.00 68.94 72 GLY A N 1
ATOM 529 C CA . GLY A 1 72 ? -11.191 -20.483 3.391 1.00 68.94 72 GLY A CA 1
ATOM 530 C C . GLY A 1 72 ? -10.027 -20.403 4.377 1.00 68.94 72 GLY A C 1
ATOM 531 O O . GLY A 1 72 ? -8.877 -20.644 4.010 1.00 68.94 72 GLY A O 1
ATOM 532 N N . ARG A 1 73 ? -10.304 -20.004 5.622 1.00 62.34 73 ARG A N 1
ATOM 533 C CA . ARG A 1 73 ? -9.281 -19.960 6.671 1.00 62.34 73 ARG A CA 1
ATOM 534 C C . ARG A 1 73 ? -8.746 -21.380 6.877 1.00 62.34 73 ARG A C 1
ATOM 536 O O . ARG A 1 73 ? -9.479 -22.239 7.347 1.00 62.34 73 ARG A O 1
ATOM 543 N N . ASN A 1 74 ? -7.468 -21.608 6.569 1.00 66.56 74 ASN A N 1
ATOM 544 C CA . ASN A 1 74 ? -6.780 -22.877 6.855 1.00 66.56 74 ASN A CA 1
ATOM 545 C C . ASN A 1 74 ? -6.463 -23.072 8.346 1.00 66.56 74 ASN A C 1
ATOM 547 O O . ASN A 1 74 ? -5.933 -24.107 8.735 1.00 66.56 74 ASN A O 1
ATOM 551 N N . PHE 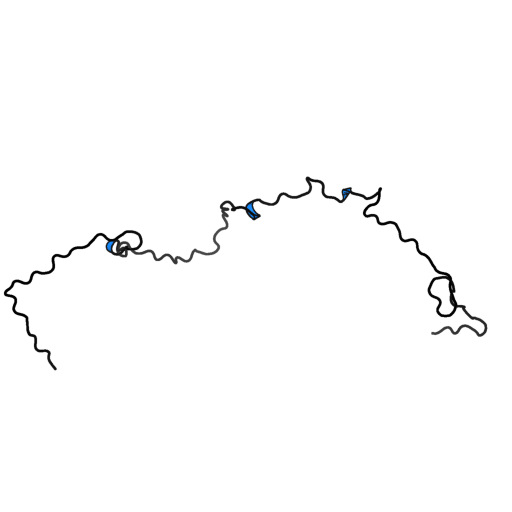A 1 75 ? -6.771 -22.084 9.185 1.00 67.00 75 PHE A N 1
ATOM 552 C CA . PHE A 1 75 ? -6.642 -22.190 10.626 1.00 67.00 75 PHE A CA 1
ATOM 553 C C . PHE A 1 75 ? -7.961 -21.794 11.282 1.00 67.00 75 PHE A C 1
ATOM 555 O O . PHE A 1 75 ? -8.561 -20.762 10.962 1.00 67.00 75 PHE A O 1
ATOM 562 N N . VAL A 1 76 ? -8.404 -22.621 12.223 1.00 68.50 76 VAL A N 1
ATOM 563 C CA . VAL A 1 76 ? -9.405 -22.222 13.211 1.00 68.50 76 VAL A CA 1
ATOM 564 C C . VAL A 1 76 ? -8.850 -20.992 13.933 1.00 68.50 76 VAL A C 1
ATOM 566 O O . VAL A 1 76 ? -7.722 -21.061 14.426 1.00 68.50 76 VAL A O 1
ATOM 569 N N . PRO A 1 77 ? -9.570 -19.855 13.976 1.00 66.56 77 PRO A N 1
ATOM 570 C CA . PRO A 1 77 ? -9.178 -18.742 14.826 1.00 66.56 77 PRO A CA 1
ATOM 571 C C . PRO A 1 77 ? -9.066 -19.293 16.241 1.00 66.56 77 PRO A C 1
ATOM 573 O O . PRO A 1 77 ? -10.070 -19.720 16.806 1.00 66.56 77 PRO A O 1
ATOM 576 N N . GLY A 1 78 ? -7.844 -19.358 16.774 1.00 64.25 78 GLY A N 1
ATOM 577 C CA . GLY A 1 78 ? -7.644 -19.706 18.170 1.00 64.25 78 GLY A CA 1
ATOM 578 C C . GLY A 1 78 ? -8.497 -18.754 18.992 1.00 64.25 78 GLY A C 1
ATOM 579 O O . GLY A 1 78 ? -8.368 -17.536 18.858 1.00 64.25 78 GLY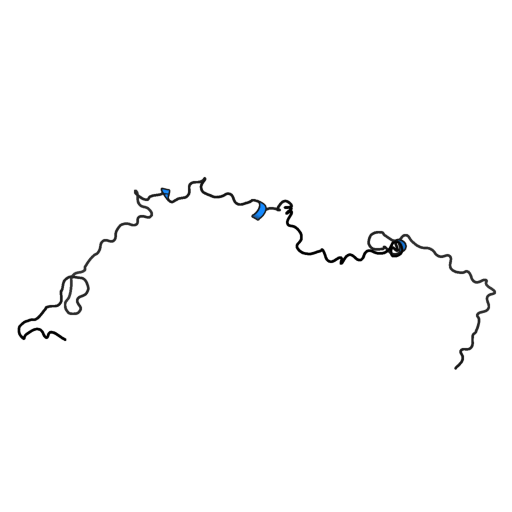 A O 1
ATOM 580 N N . GLU A 1 79 ? -9.428 -19.305 19.759 1.00 64.94 79 GLU A N 1
ATOM 581 C CA . GLU A 1 79 ? -10.339 -18.550 20.602 1.00 64.94 79 GLU A CA 1
ATOM 582 C C . GLU A 1 79 ? -9.541 -17.964 21.775 1.00 64.94 79 GLU A C 1
ATOM 584 O O . GLU A 1 79 ? -9.522 -18.488 22.879 1.00 64.94 79 GLU A O 1
ATOM 589 N N . THR A 1 80 ? -8.803 -16.886 21.509 1.00 64.50 80 THR A N 1
ATOM 590 C CA . THR A 1 80 ? -8.085 -16.092 22.518 1.00 64.50 80 THR A CA 1
ATOM 591 C C . THR A 1 80 ? -8.998 -15.064 23.180 1.00 64.50 80 THR A C 1
ATOM 593 O O . THR A 1 80 ? -8.587 -14.340 24.084 1.00 64.50 80 THR A O 1
ATOM 596 N N . THR A 1 81 ? -10.252 -14.975 22.727 1.00 70.94 81 THR A N 1
ATOM 597 C CA . THR A 1 81 ? -11.272 -14.140 23.349 1.00 70.94 81 THR A CA 1
ATOM 598 C C . THR A 1 81 ? -11.718 -14.798 24.644 1.00 70.94 81 THR A C 1
ATOM 600 O O . THR A 1 81 ? -12.501 -15.743 24.631 1.00 70.94 81 THR A O 1
ATOM 603 N N . GLN A 1 82 ? -11.242 -14.263 25.766 1.00 70.88 82 GLN A N 1
ATOM 604 C CA . GLN A 1 82 ? -11.840 -14.534 27.066 1.00 70.88 82 GLN A CA 1
ATOM 605 C C . GLN A 1 82 ? -13.298 -14.076 27.006 1.00 70.88 82 GLN A C 1
ATOM 607 O O . GLN A 1 82 ? -13.569 -12.879 26.909 1.00 70.88 82 GLN A O 1
ATOM 612 N N . LYS A 1 83 ? -14.228 -15.031 26.990 1.00 79.50 83 LYS A N 1
ATOM 613 C CA . LYS A 1 83 ? -15.669 -14.783 27.046 1.00 79.50 83 LYS A CA 1
ATOM 614 C C . LYS A 1 83 ? -16.077 -14.783 28.520 1.00 79.50 83 LYS A C 1
ATOM 616 O O . LYS A 1 83 ? -16.295 -15.866 29.065 1.00 79.50 83 LYS A O 1
ATOM 621 N N . PRO A 1 84 ? -16.114 -13.616 29.193 1.00 81.12 84 PRO A N 1
ATOM 622 C CA . PRO A 1 84 ? -16.590 -13.539 30.568 1.00 81.12 84 PRO A CA 1
ATOM 623 C C .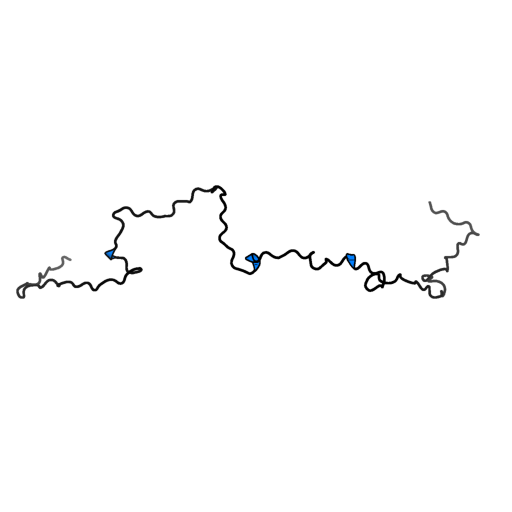 PRO A 1 84 ? -17.985 -14.162 30.664 1.00 81.12 84 PRO A C 1
ATOM 625 O O . PRO A 1 84 ? -18.833 -13.949 29.797 1.00 81.12 84 PRO A O 1
ATOM 628 N N . GLY A 1 85 ? -18.217 -14.950 31.712 1.00 84.19 85 GLY A N 1
ATOM 629 C CA . GLY A 1 85 ? -19.556 -15.441 32.010 1.00 84.19 85 GLY A CA 1
ATOM 630 C C . GLY A 1 85 ? -20.490 -14.283 32.385 1.00 84.19 85 GLY A C 1
ATOM 631 O O . GLY A 1 85 ? -20.023 -13.184 32.692 1.00 84.19 85 GLY A O 1
ATOM 632 N N . PRO A 1 86 ? -21.811 -14.513 32.441 1.00 79.75 86 PRO A N 1
ATOM 633 C CA . PRO A 1 86 ? -22.788 -13.464 32.749 1.00 79.75 86 PRO A CA 1
ATOM 634 C C . PRO A 1 86 ? -22.541 -12.753 34.096 1.00 79.75 86 PRO A C 1
ATOM 636 O O . PRO A 1 86 ? -22.917 -11.596 34.242 1.00 79.75 86 PRO A O 1
ATOM 639 N N . GLY A 1 87 ? -21.873 -13.405 35.057 1.00 81.06 87 GLY A N 1
ATOM 640 C CA . GLY A 1 87 ? -21.491 -12.819 36.351 1.00 81.06 87 GLY A CA 1
ATOM 641 C C . GLY A 1 87 ? -20.077 -12.228 36.421 1.00 81.06 87 GLY A C 1
ATOM 642 O O . GLY A 1 87 ? -19.684 -11.728 37.466 1.00 81.06 87 GLY A O 1
ATOM 643 N N . SER A 1 88 ? -19.292 -12.292 35.345 1.00 83.69 88 SER A N 1
ATOM 644 C CA . SER A 1 88 ? -17.912 -11.781 35.313 1.00 83.69 88 SER A CA 1
ATOM 645 C C . SER A 1 88 ? -17.832 -10.298 34.919 1.00 83.69 88 SER A C 1
ATOM 647 O O . SER A 1 88 ? -16.738 -9.757 34.762 1.00 83.69 88 SER A O 1
ATOM 649 N N . HIS A 1 89 ? -18.979 -9.641 34.731 1.00 82.75 89 HIS A N 1
ATOM 650 C CA . HIS A 1 89 ? -19.069 -8.228 34.389 1.00 82.75 89 HIS A CA 1
ATOM 651 C C . HIS A 1 89 ? -19.323 -7.376 35.637 1.00 82.75 89 HIS A C 1
ATOM 653 O O . HIS A 1 89 ? -20.346 -7.532 36.295 1.00 82.75 89 HIS A O 1
ATOM 659 N N . TYR A 1 90 ? -18.420 -6.429 35.900 1.00 80.69 90 TYR A N 1
ATOM 660 C CA . TYR A 1 90 ? -18.482 -5.485 37.021 1.00 80.69 90 TYR A CA 1
ATOM 661 C C . TYR A 1 90 ? -18.524 -4.039 36.498 1.00 80.69 90 TYR A C 1
ATOM 663 O O . TYR A 1 90 ? -17.491 -3.361 36.437 1.00 80.69 90 TYR A O 1
ATOM 671 N N . PRO A 1 91 ? -19.690 -3.560 36.019 1.00 77.19 91 PRO A N 1
ATOM 672 C CA . PRO A 1 91 ? -19.816 -2.229 35.420 1.00 77.19 91 PRO A CA 1
ATOM 673 C C . PRO A 1 91 ? -19.455 -1.091 36.388 1.00 77.19 91 PRO A C 1
ATOM 675 O O . PRO A 1 91 ? -19.031 -0.024 35.946 1.00 77.19 91 PRO A O 1
ATOM 678 N N . GLU A 1 92 ? -19.572 -1.311 37.695 1.00 78.94 92 GLU A N 1
ATOM 679 C CA . GLU A 1 92 ? -19.221 -0.361 38.754 1.00 78.94 92 GLU A CA 1
ATOM 680 C C . GLU A 1 92 ? -17.709 -0.105 38.889 1.00 78.94 92 GLU A C 1
ATOM 682 O O . GLU A 1 92 ? -17.298 0.872 39.522 1.00 78.94 92 GLU A O 1
ATOM 687 N N . GLN A 1 93 ? -16.882 -0.952 38.268 1.00 77.38 93 GLN A N 1
ATOM 688 C CA . GLN A 1 93 ? -15.419 -0.855 38.272 1.00 77.38 93 GLN A CA 1
ATOM 689 C C . GLN A 1 93 ? -14.861 -0.249 36.972 1.00 77.38 93 GLN A C 1
ATOM 691 O O . GLN A 1 93 ? -13.656 -0.018 36.857 1.00 77.38 93 GLN A O 1
ATOM 696 N N . VAL A 1 94 ? -15.717 0.048 35.987 1.00 79.94 94 VAL A N 1
ATOM 697 C CA . VAL A 1 94 ? -15.294 0.603 34.694 1.00 79.94 94 VAL A CA 1
ATOM 698 C C . VAL A 1 94 ? -14.995 2.096 34.829 1.00 79.94 94 VAL A C 1
ATOM 700 O O . VAL A 1 94 ? -15.893 2.931 34.769 1.00 79.94 94 VAL A O 1
ATOM 703 N N . ILE A 1 95 ? -13.709 2.429 34.958 1.00 76.06 95 ILE A N 1
ATOM 704 C CA . ILE A 1 95 ? -13.194 3.812 34.991 1.00 76.06 95 ILE A CA 1
ATOM 705 C C . ILE A 1 95 ? -12.660 4.300 33.635 1.00 76.06 95 ILE A C 1
ATOM 707 O O . ILE A 1 95 ? -12.480 5.496 33.432 1.00 76.06 95 ILE A O 1
ATOM 711 N N . THR A 1 96 ? -12.404 3.387 32.692 1.00 77.12 96 THR A N 1
ATOM 712 C CA . THR A 1 96 ? -11.771 3.707 31.400 1.00 77.12 96 THR A CA 1
ATOM 713 C C . THR A 1 96 ? -12.746 4.317 30.392 1.00 77.12 96 THR A C 1
ATOM 715 O O . THR A 1 96 ? -12.380 5.217 29.646 1.00 77.12 96 THR A O 1
ATOM 718 N N . THR A 1 97 ? -13.992 3.835 30.348 1.00 81.69 97 THR A N 1
ATOM 719 C CA . THR A 1 97 ? -15.002 4.288 29.369 1.00 81.69 97 THR A CA 1
ATOM 720 C C . THR A 1 97 ? -15.961 5.326 29.949 1.00 81.69 97 THR A C 1
ATOM 722 O O . THR A 1 97 ? -16.597 6.066 29.201 1.00 81.69 97 THR A O 1
ATOM 725 N N . ARG A 1 98 ? -16.108 5.379 31.277 1.00 76.38 98 ARG A N 1
ATOM 726 C CA . ARG A 1 98 ? -17.037 6.277 31.968 1.00 76.38 98 ARG A CA 1
ATOM 727 C C . ARG A 1 98 ? -16.373 6.859 33.207 1.00 76.38 98 ARG A C 1
ATOM 729 O O . ARG A 1 98 ? -15.732 6.138 33.964 1.00 76.38 98 ARG A O 1
ATOM 736 N N . ALA A 1 99 ? -16.564 8.157 33.423 1.00 77.94 99 ALA A N 1
ATOM 737 C CA . ALA A 1 99 ? -16.182 8.789 34.676 1.00 77.94 99 ALA A CA 1
ATOM 738 C C . ALA A 1 99 ? -17.073 8.253 35.809 1.00 77.94 99 ALA A C 1
ATOM 740 O O . ALA A 1 99 ? -18.298 8.200 35.674 1.00 77.94 99 ALA A O 1
ATOM 741 N N . LYS A 1 100 ? -16.456 7.846 36.920 1.00 77.75 100 LYS A N 1
ATOM 742 C CA . LYS A 1 100 ? -17.168 7.360 38.105 1.00 77.75 100 LYS A CA 1
ATOM 743 C C . LYS A 1 100 ? -17.860 8.533 38.807 1.00 77.75 100 LYS A C 1
ATOM 745 O O . LYS A 1 100 ? -17.213 9.530 39.118 1.00 77.75 100 LYS A O 1
ATOM 750 N N . ALA A 1 101 ? -19.162 8.408 39.063 1.00 79.12 101 ALA A N 1
ATOM 751 C CA . ALA A 1 101 ? -19.907 9.386 39.852 1.00 79.12 101 ALA A CA 1
ATOM 752 C C . ALA A 1 101 ? -19.377 9.435 41.302 1.00 79.12 101 ALA A C 1
ATOM 754 O O . ALA A 1 101 ? -18.914 8.408 41.812 1.00 79.12 101 ALA A O 1
ATOM 755 N N . PRO A 1 102 ? -19.432 10.596 41.981 1.00 82.19 102 PRO A N 1
ATOM 756 C CA . PRO A 1 102 ? -19.000 10.698 43.369 1.00 82.19 102 PRO A CA 1
ATOM 757 C C . PRO A 1 102 ? -19.816 9.744 44.249 1.00 82.19 102 PRO A C 1
ATOM 759 O O . PRO A 1 102 ? -21.044 9.716 44.192 1.00 82.19 102 PRO A O 1
ATOM 762 N N . SER A 1 103 ? -19.112 8.942 45.045 1.00 81.38 103 SER A N 1
ATOM 763 C CA . SER A 1 103 ? -19.699 7.990 45.987 1.00 81.38 103 SER A CA 1
ATOM 764 C C . SER A 1 103 ? -19.579 8.559 47.392 1.00 81.38 103 SER A C 1
ATOM 766 O O . SER A 1 103 ? -18.472 8.861 47.833 1.00 81.38 103 SER A O 1
ATOM 768 N N . PHE A 1 104 ? -20.701 8.672 48.099 1.00 84.19 104 PHE A N 1
ATOM 769 C CA . PHE A 1 104 ? -20.746 9.164 49.474 1.00 84.19 104 PHE A CA 1
ATOM 770 C C . PHE A 1 104 ? -21.163 8.038 50.413 1.00 84.19 104 PHE A C 1
ATOM 772 O O . PHE A 1 104 ? -22.103 7.298 50.128 1.00 84.19 104 PHE A O 1
ATOM 779 N N . THR A 1 105 ? -20.477 7.920 51.545 1.00 83.88 105 THR A N 1
ATOM 780 C CA . THR A 1 105 ? -20.848 7.005 52.625 1.00 83.88 105 THR A CA 1
ATOM 781 C C . THR A 1 105 ? -21.192 7.821 53.858 1.00 83.88 105 THR A C 1
ATOM 783 O O . THR A 1 105 ? -20.393 8.655 54.288 1.00 83.88 105 THR A O 1
ATOM 786 N N . PHE A 1 106 ? -22.346 7.557 54.465 1.00 79.44 106 PHE A N 1
ATOM 787 C CA . PHE A 1 106 ? -22.611 8.004 55.827 1.00 79.44 106 PHE A CA 1
ATOM 788 C C . PHE A 1 106 ? -21.747 7.132 56.739 1.00 79.44 106 PHE A C 1
ATOM 790 O O . PHE A 1 106 ? -22.078 5.974 56.979 1.00 79.44 106 PHE A O 1
ATOM 797 N N . GLY A 1 107 ? -20.578 7.630 57.146 1.00 78.94 107 GLY A N 1
ATOM 798 C CA . GLY A 1 107 ? -19.721 6.915 58.092 1.00 78.94 107 GLY A CA 1
ATOM 799 C C . GLY A 1 107 ? -20.515 6.491 59.332 1.00 78.94 107 GLY A C 1
ATOM 800 O O . GLY A 1 107 ? -21.487 7.148 59.713 1.00 78.94 107 GLY A O 1
ATOM 801 N N . ILE A 1 108 ? -20.122 5.380 59.954 1.00 79.00 108 ILE A N 1
ATOM 802 C CA . ILE A 1 108 ? -20.794 4.877 61.155 1.00 79.00 108 ILE A CA 1
ATOM 803 C C . ILE A 1 108 ? -20.647 5.928 62.261 1.00 79.00 108 ILE A C 1
ATOM 805 O O . ILE A 1 108 ? -19.538 6.224 62.708 1.00 79.00 108 ILE A O 1
ATOM 809 N N . ARG A 1 109 ? -21.770 6.505 62.704 1.00 70.44 109 ARG A N 1
ATOM 810 C CA . ARG A 1 109 ? -21.798 7.362 63.891 1.00 70.44 109 ARG A CA 1
ATOM 811 C C . ARG A 1 109 ? -21.872 6.472 65.121 1.00 70.44 109 ARG A C 1
ATOM 813 O O . ARG A 1 109 ? -22.944 6.007 65.496 1.00 70.44 109 ARG A O 1
ATOM 820 N N . HIS A 1 110 ? -20.716 6.231 65.720 1.00 73.06 110 HIS A N 1
ATOM 821 C CA . HIS A 1 110 ? -20.620 5.670 67.059 1.00 73.06 110 HIS A CA 1
ATOM 822 C C . HIS A 1 110 ? -21.345 6.622 68.031 1.00 73.06 110 HIS A C 1
ATOM 824 O O . HIS A 1 110 ? -21.139 7.834 67.965 1.00 73.06 110 HIS A O 1
ATOM 830 N N . SER A 1 111 ? -22.241 6.109 68.882 1.00 76.88 111 SER A N 1
ATOM 831 C CA . SER A 1 111 ? -22.821 6.905 69.970 1.00 76.88 111 SER A CA 1
ATOM 832 C C . SER A 1 111 ? -21.712 7.413 70.892 1.00 76.88 111 SER A C 1
ATOM 834 O O . SER A 1 111 ? -20.760 6.675 71.144 1.00 76.88 111 SER A O 1
ATOM 836 N N . GLU A 1 112 ? -21.870 8.612 71.460 1.00 70.50 112 GLU A N 1
ATOM 837 C CA . GLU A 1 112 ? -20.895 9.233 72.380 1.00 70.50 112 GLU A CA 1
ATOM 838 C C . GLU A 1 112 ? -20.569 8.367 73.614 1.00 70.50 112 GLU A C 1
ATOM 840 O O . GLU A 1 112 ? -19.558 8.578 74.273 1.00 70.50 112 GLU A O 1
ATOM 845 N N . TYR A 1 113 ? -21.397 7.357 73.896 1.00 71.69 113 TYR A N 1
ATOM 846 C CA . TYR A 1 113 ? -21.244 6.420 75.009 1.00 71.69 113 TYR A CA 1
ATOM 847 C C . TYR A 1 113 ? -20.566 5.089 74.639 1.00 71.69 113 TYR A C 1
ATOM 849 O O . TYR A 1 113 ? -20.635 4.136 75.414 1.00 71.69 113 TYR A O 1
ATOM 857 N N . ILE A 1 114 ? -19.937 4.974 73.464 1.00 67.81 114 ILE A N 1
ATOM 858 C CA . ILE A 1 114 ? -19.183 3.761 73.116 1.00 67.81 114 ILE A CA 1
ATOM 859 C C . ILE A 1 114 ? -17.858 3.745 73.878 1.00 67.81 114 ILE A C 1
ATOM 861 O O . ILE A 1 114 ? -16.962 4.549 73.630 1.00 67.81 114 ILE A O 1
ATOM 865 N N . ALA A 1 115 ? -17.742 2.795 74.805 1.00 70.00 115 ALA A N 1
ATOM 866 C CA . ALA A 1 115 ? -16.486 2.479 75.461 1.00 70.00 115 ALA A CA 1
ATOM 867 C C . ALA A 1 115 ? -15.546 1.789 74.454 1.00 70.00 115 ALA A C 1
ATOM 869 O O . ALA A 1 115 ? -15.958 0.812 73.819 1.00 70.00 115 ALA A O 1
ATOM 870 N N . PRO A 1 116 ? -14.295 2.257 74.284 1.00 69.44 116 PRO A N 1
ATOM 871 C CA . PRO A 1 116 ? -13.316 1.518 73.505 1.00 69.44 116 PRO A CA 1
ATOM 872 C C . PRO A 1 116 ? -13.047 0.179 74.200 1.00 69.44 116 PRO A C 1
ATOM 874 O O . PRO A 1 116 ? -12.708 0.138 75.382 1.00 69.44 116 PRO A O 1
ATOM 877 N N . LEU A 1 117 ? -13.212 -0.923 73.467 1.00 72.25 117 LEU A N 1
ATOM 878 C CA . LEU A 1 117 ? -12.781 -2.241 73.922 1.00 72.25 117 LEU A CA 1
ATOM 879 C C . LEU A 1 117 ? -11.250 -2.255 73.948 1.00 72.25 117 LEU A C 1
ATOM 881 O O . LEU A 1 117 ? -10.605 -2.386 72.910 1.00 72.25 117 LEU A O 1
ATOM 885 N N . ILE A 1 118 ? -10.678 -2.080 75.138 1.00 74.88 118 ILE A N 1
ATOM 886 C CA . ILE A 1 118 ? -9.263 -2.340 75.396 1.00 74.88 118 ILE A CA 1
ATOM 887 C C . ILE A 1 118 ? -9.131 -3.860 75.465 1.00 74.88 118 ILE A C 1
ATOM 889 O O . ILE A 1 118 ? -9.576 -4.485 76.425 1.00 74.88 118 ILE A O 1
ATOM 893 N N . VAL A 1 119 ? -8.606 -4.458 74.398 1.00 74.12 119 VAL A N 1
ATOM 894 C CA . VAL A 1 119 ? -8.247 -5.876 74.382 1.00 74.12 119 VAL A CA 1
ATOM 895 C C . VAL A 1 119 ? -6.753 -5.948 74.649 1.00 74.12 119 VAL A C 1
ATOM 897 O O . VAL A 1 119 ? -5.962 -5.501 73.818 1.00 74.12 119 VAL A O 1
ATOM 900 N N . ASP A 1 120 ? -6.378 -6.488 75.805 1.00 72.88 120 ASP A N 1
ATOM 901 C CA . ASP A 1 120 ? -4.989 -6.835 76.082 1.00 72.88 120 ASP A CA 1
ATOM 902 C C . ASP A 1 120 ? -4.575 -7.951 75.116 1.00 72.88 120 ASP A C 1
ATOM 904 O O . ASP A 1 120 ? -5.209 -9.007 75.039 1.00 72.88 120 ASP A O 1
ATOM 908 N N . ALA A 1 121 ? -3.547 -7.681 74.312 1.00 69.44 121 ALA A N 1
ATOM 909 C CA . ALA A 1 121 ? -2.990 -8.663 73.396 1.00 69.44 121 ALA A CA 1
ATOM 910 C C . ALA A 1 121 ? -2.320 -9.789 74.207 1.00 69.44 121 ALA A C 1
ATOM 912 O O . ALA A 1 121 ? -1.546 -9.481 75.116 1.00 69.44 121 ALA A O 1
ATOM 913 N N . PRO A 1 122 ? -2.583 -11.074 73.908 1.00 70.75 122 PRO A N 1
ATOM 914 C CA . PRO A 1 122 ? -1.811 -12.156 74.502 1.00 70.75 122 PRO A CA 1
ATOM 915 C C . PRO A 1 122 ? -0.393 -12.163 73.908 1.00 70.75 122 PRO A C 1
ATOM 917 O O . PRO A 1 122 ? -0.242 -11.992 72.696 1.00 70.75 122 PRO A O 1
ATOM 920 N N . GLU A 1 123 ? 0.612 -12.324 74.778 1.00 56.47 123 GLU A N 1
ATOM 921 C CA . GLU A 1 123 ? 2.022 -12.585 74.419 1.00 56.47 123 GLU A CA 1
ATOM 922 C C . GLU A 1 123 ? 2.189 -13.780 73.469 1.00 56.47 123 GLU A C 1
ATOM 924 O O . GLU A 1 123 ? 1.451 -14.785 73.623 1.00 56.47 123 GLU A O 1
#